Protein AF-A0A5N1JZ15-F1 (afdb_monomer_lite)

Organism: NCBI:txid271865

Secondary structure (DSSP, 8-state):
----------TTSHHHHHHHHHHHHHHHHHH-S--EEEEEEEEE-TTT--EEEEEEEEEETTEEEEEEEEE-GGGTTSSHHHHHHHHH------S-TTSTTTT------PPPP---

Radius of gyration: 19.58 Å; chains: 1; bounding box: 54×40×44 Å

InterPro domains:
  IPR016181 Acyl-CoA N-acyltransferase [SSF55729] (31-85)

pLDDT: mean 75.2, std 21.56, range [29.56, 95.44]

Structure (mmCIF, N/CA/C/O backbone):
data_AF-A0A5N1JZ15-F1
#
_entry.id   AF-A0A5N1JZ15-F1
#
loop_
_atom_site.group_PDB
_atom_site.id
_atom_site.type_symbol
_atom_site.label_atom_id
_atom_site.label_alt_id
_atom_site.label_comp_id
_atom_site.label_asym_id
_atom_site.label_entity_id
_atom_site.label_seq_id
_atom_site.pdbx_PDB_ins_code
_atom_site.Cartn_x
_atom_site.Cartn_y
_atom_site.Cartn_z
_atom_site.occupancy
_atom_site.B_iso_or_equiv
_atom_site.auth_seq_id
_atom_site.auth_comp_id
_atom_site.auth_asym_id
_atom_site.auth_atom_id
_atom_site.pdbx_PDB_model_num
ATOM 1 N N . MET A 1 1 ? 33.198 -11.396 -19.204 1.00 56.53 1 MET A N 1
ATOM 2 C CA . MET A 1 1 ? 32.525 -10.266 -18.531 1.00 56.53 1 MET A CA 1
ATOM 3 C C . MET A 1 1 ? 32.883 -10.358 -17.057 1.00 56.53 1 MET A C 1
ATOM 5 O O . MET A 1 1 ? 32.685 -11.426 -16.494 1.00 56.53 1 MET A O 1
ATOM 9 N N . ALA A 1 2 ? 33.500 -9.330 -16.477 1.00 81.44 2 ALA A N 1
ATOM 10 C CA . ALA A 1 2 ? 33.825 -9.314 -15.050 1.00 81.44 2 ALA A CA 1
ATOM 11 C C . ALA A 1 2 ? 32.711 -8.571 -14.304 1.00 81.44 2 ALA A C 1
ATOM 13 O O . ALA A 1 2 ? 32.288 -7.509 -14.755 1.00 81.44 2 ALA A O 1
ATOM 14 N N . ILE A 1 3 ? 32.219 -9.152 -13.212 1.00 89.38 3 ILE A N 1
ATOM 15 C CA . ILE A 1 3 ? 31.177 -8.570 -12.362 1.00 89.38 3 ILE A CA 1
ATOM 16 C C . ILE A 1 3 ? 31.806 -8.325 -10.99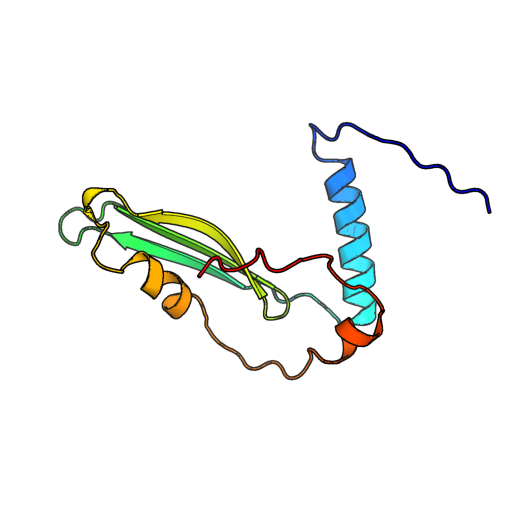3 1.00 89.38 3 ILE A C 1
ATOM 18 O O . ILE A 1 3 ? 32.414 -9.233 -10.426 1.00 89.38 3 ILE A O 1
ATOM 22 N N . SER A 1 4 ? 31.671 -7.106 -10.479 1.00 90.31 4 SER A N 1
ATOM 23 C CA . SER A 1 4 ? 32.085 -6.724 -9.128 1.00 90.31 4 SER A CA 1
ATOM 24 C C . SER A 1 4 ? 30.859 -6.419 -8.274 1.00 90.31 4 SER A C 1
ATOM 26 O O . SER A 1 4 ? 29.889 -5.847 -8.767 1.00 90.31 4 SER A O 1
ATOM 28 N N . PHE A 1 5 ? 30.921 -6.777 -6.995 1.00 91.44 5 PHE A N 1
ATOM 29 C CA . PHE A 1 5 ? 29.882 -6.481 -6.012 1.00 91.44 5 PHE A CA 1
ATOM 30 C C . PHE A 1 5 ? 30.367 -5.361 -5.095 1.00 91.44 5 PHE A C 1
ATOM 32 O O . PHE A 1 5 ? 31.502 -5.400 -4.622 1.00 91.44 5 PHE A O 1
ATOM 39 N N . GLU A 1 6 ? 29.511 -4.378 -4.846 1.00 93.06 6 GLU A N 1
ATOM 40 C CA . GLU A 1 6 ? 29.797 -3.237 -3.980 1.00 93.06 6 GLU A CA 1
ATOM 41 C C . GLU A 1 6 ? 28.609 -3.020 -3.038 1.00 93.06 6 GLU A C 1
ATOM 43 O O . GLU A 1 6 ? 27.456 -3.103 -3.463 1.00 93.06 6 GLU A O 1
ATOM 48 N N . LEU A 1 7 ? 28.891 -2.754 -1.762 1.00 90.56 7 LEU A N 1
ATOM 49 C CA . LEU A 1 7 ? 27.890 -2.316 -0.793 1.00 90.56 7 LEU A CA 1
ATOM 50 C C . LEU A 1 7 ? 27.854 -0.786 -0.789 1.00 90.56 7 LEU A C 1
ATOM 52 O O . LEU A 1 7 ? 28.902 -0.148 -0.691 1.00 90.56 7 LEU A O 1
ATOM 56 N N . ARG A 1 8 ? 26.659 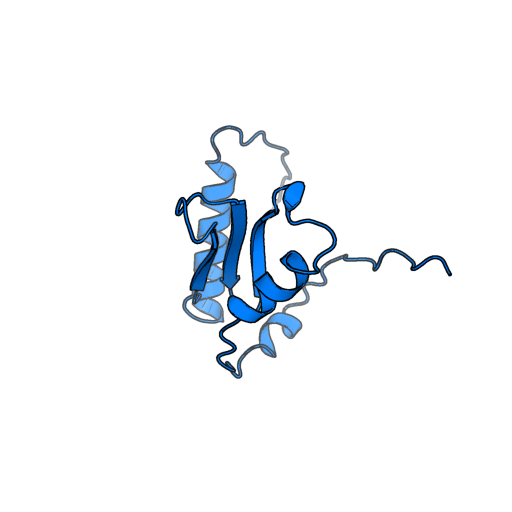-0.201 -0.878 1.00 90.75 8 ARG A N 1
ATOM 57 C CA . ARG A 1 8 ? 26.459 1.251 -0.926 1.00 90.75 8 ARG A CA 1
ATOM 58 C C . ARG A 1 8 ? 25.452 1.698 0.118 1.00 90.75 8 ARG A C 1
ATOM 60 O O . ARG A 1 8 ? 24.479 0.993 0.370 1.00 90.75 8 ARG A O 1
ATOM 67 N N . ASP A 1 9 ? 25.707 2.869 0.688 1.00 92.62 9 ASP A N 1
ATOM 68 C CA . ASP A 1 9 ? 24.685 3.638 1.390 1.00 92.62 9 ASP A CA 1
ATOM 69 C C . ASP A 1 9 ? 23.779 4.320 0.356 1.00 92.62 9 ASP A C 1
ATOM 71 O O . ASP A 1 9 ? 24.265 4.792 -0.673 1.00 92.62 9 ASP A O 1
ATOM 75 N N . ASP A 1 10 ? 22.476 4.329 0.624 1.00 93.56 10 ASP A N 1
ATOM 76 C CA . ASP A 1 10 ? 21.433 4.874 -0.254 1.00 93.56 10 ASP A CA 1
ATOM 77 C C . ASP A 1 10 ? 20.506 5.799 0.543 1.00 93.56 10 ASP A C 1
ATOM 79 O O . ASP A 1 10 ? 19.281 5.691 0.509 1.00 93.56 10 ASP A O 1
ATOM 83 N N . SER A 1 11 ? 21.105 6.672 1.352 1.00 92.94 11 SER A N 1
ATOM 84 C CA . SER A 1 11 ? 20.375 7.586 2.235 1.00 92.94 11 SER A CA 1
ATOM 85 C C . SER A 1 11 ? 19.518 8.616 1.488 1.00 92.94 11 SER A C 1
ATOM 87 O O . SER A 1 11 ? 18.539 9.102 2.053 1.00 92.94 11 SER A O 1
ATOM 89 N N . ASP A 1 12 ? 19.842 8.922 0.228 1.00 91.19 12 ASP A N 1
ATOM 90 C CA . ASP A 1 12 ? 19.042 9.780 -0.656 1.00 91.19 12 ASP A CA 1
ATOM 91 C C . ASP A 1 12 ? 18.046 9.003 -1.541 1.00 91.19 12 ASP A C 1
ATOM 93 O O . ASP A 1 12 ? 17.206 9.620 -2.199 1.00 91.19 12 ASP A O 1
ATOM 97 N N . GLY A 1 13 ? 18.108 7.666 -1.538 1.00 93.50 13 GLY A N 1
ATOM 98 C CA . GLY A 1 13 ? 17.229 6.773 -2.295 1.00 93.50 13 GLY A CA 1
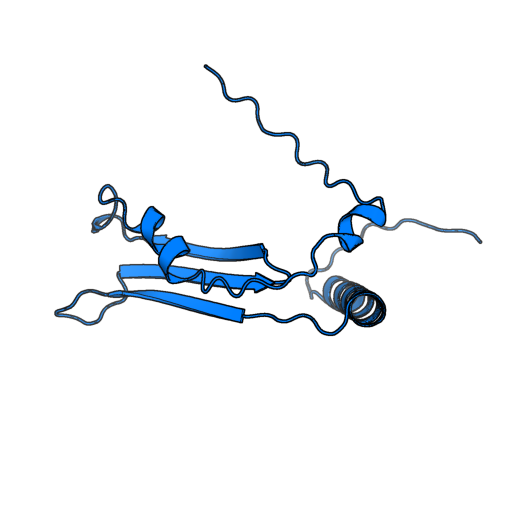ATOM 99 C C . GLY A 1 13 ? 17.529 6.668 -3.796 1.00 93.50 13 GLY A C 1
ATOM 100 O O . GLY A 1 13 ? 16.799 5.977 -4.516 1.00 93.50 13 GLY A O 1
ATOM 101 N N . ALA A 1 14 ? 18.574 7.326 -4.306 1.00 94.19 14 ALA A N 1
ATOM 102 C CA . ALA A 1 14 ? 18.847 7.381 -5.740 1.00 94.19 14 ALA A CA 1
ATOM 103 C C . ALA A 1 14 ? 19.207 6.008 -6.337 1.00 94.19 14 ALA A C 1
ATOM 105 O O . ALA A 1 14 ? 18.840 5.699 -7.480 1.00 94.19 14 ALA A O 1
ATOM 106 N N . ILE A 1 15 ? 19.918 5.163 -5.583 1.00 94.75 15 ILE A N 1
ATOM 107 C CA . ILE A 1 15 ? 20.292 3.812 -6.017 1.00 94.75 15 ILE A CA 1
ATOM 108 C C . ILE A 1 15 ? 19.043 2.933 -6.067 1.00 94.75 15 ILE A C 1
ATOM 110 O O . ILE A 1 15 ? 18.817 2.259 -7.079 1.00 94.75 15 ILE A O 1
ATOM 114 N N . ARG A 1 16 ? 18.205 2.967 -5.024 1.00 94.19 16 ARG A N 1
ATOM 115 C CA . ARG A 1 16 ? 16.919 2.262 -4.993 1.00 94.19 16 ARG A CA 1
ATOM 116 C C . ARG A 1 16 ? 16.052 2.640 -6.184 1.00 94.19 16 ARG A C 1
ATOM 118 O O . ARG A 1 16 ? 15.558 1.741 -6.861 1.00 94.19 16 ARG A O 1
ATOM 125 N N . ASP A 1 17 ? 15.893 3.926 -6.473 1.00 95.31 17 ASP A N 1
ATOM 126 C CA . ASP A 1 17 ? 15.032 4.388 -7.565 1.00 95.31 17 ASP A CA 1
ATOM 127 C C . ASP A 1 17 ? 15.550 3.938 -8.933 1.00 95.31 17 ASP A C 1
ATOM 129 O O . ASP A 1 17 ? 14.777 3.515 -9.798 1.00 95.31 17 ASP A O 1
ATOM 133 N N . ARG A 1 18 ? 16.874 3.938 -9.133 1.00 95.44 18 ARG A N 1
ATOM 134 C CA . ARG A 1 18 ? 17.464 3.419 -10.371 1.00 95.44 18 ARG A CA 1
ATOM 135 C C . ARG A 1 18 ? 17.206 1.923 -10.544 1.00 95.44 18 ARG A C 1
ATOM 137 O O . ARG A 1 18 ? 16.850 1.501 -11.645 1.00 95.44 18 ARG A O 1
ATOM 144 N N . LEU A 1 19 ? 17.393 1.128 -9.493 1.00 94.88 19 LEU A N 1
ATOM 145 C CA . LEU A 1 19 ? 17.133 -0.314 -9.525 1.00 94.88 19 LEU A CA 1
ATOM 146 C C . LEU A 1 19 ? 15.643 -0.615 -9.721 1.00 94.88 19 LEU A C 1
ATOM 148 O O . LEU A 1 19 ? 15.299 -1.515 -10.487 1.00 94.88 19 LEU A O 1
ATOM 152 N N . LEU A 1 20 ? 14.767 0.163 -9.081 1.00 91.81 20 LEU A N 1
ATOM 153 C CA . LEU A 1 20 ? 13.321 0.044 -9.221 1.00 91.81 20 LEU A CA 1
ATOM 154 C C . LEU A 1 20 ? 12.876 0.306 -10.662 1.00 91.81 20 LEU A C 1
ATOM 156 O O . LEU A 1 20 ? 12.109 -0.486 -11.202 1.00 91.81 20 LEU A O 1
ATOM 160 N N . HIS A 1 21 ? 13.394 1.349 -11.315 1.00 94.00 21 HIS A N 1
ATOM 161 C CA . HIS A 1 21 ? 13.097 1.601 -12.728 1.00 94.00 21 HIS A CA 1
ATOM 162 C C . HIS A 1 21 ? 13.518 0.435 -13.629 1.00 94.00 21 HIS A C 1
ATOM 164 O O . HIS A 1 21 ? 12.728 -0.007 -14.455 1.00 94.00 21 HIS A O 1
ATOM 170 N N . LEU A 1 22 ? 14.718 -0.125 -13.429 1.00 94.69 22 LEU A N 1
ATOM 171 C CA . LEU A 1 22 ? 15.171 -1.288 -14.203 1.00 94.69 22 LEU A CA 1
ATOM 172 C C . LEU A 1 22 ? 14.251 -2.504 -14.016 1.00 94.69 22 LEU A C 1
ATOM 174 O O . LEU A 1 22 ? 13.974 -3.227 -14.973 1.00 94.69 22 LEU A O 1
ATOM 178 N N . LEU A 1 23 ? 13.772 -2.726 -12.790 1.00 89.94 23 LEU A N 1
ATOM 179 C CA . LEU A 1 23 ? 12.825 -3.794 -12.488 1.00 89.94 23 LEU A CA 1
ATOM 180 C C . LEU A 1 23 ? 11.463 -3.554 -13.153 1.00 89.94 23 LEU A C 1
ATOM 182 O O . LEU A 1 23 ? 10.900 -4.487 -13.721 1.00 89.94 23 LEU A O 1
ATOM 186 N N . ILE A 1 24 ? 10.935 -2.327 -13.089 1.00 87.62 24 ILE A N 1
ATOM 187 C CA . ILE A 1 24 ? 9.661 -1.957 -13.719 1.00 87.62 24 ILE A CA 1
ATOM 188 C C . ILE A 1 24 ? 9.740 -2.159 -15.230 1.00 87.62 24 ILE A C 1
ATOM 190 O O . ILE A 1 24 ? 8.838 -2.781 -15.788 1.00 87.62 24 ILE A O 1
ATOM 194 N N . ASP A 1 25 ? 10.810 -1.700 -15.879 1.00 92.19 25 ASP A N 1
ATOM 195 C CA . ASP A 1 25 ? 10.994 -1.840 -17.326 1.00 92.19 25 ASP A CA 1
ATOM 196 C C . ASP A 1 25 ? 10.998 -3.317 -17.742 1.00 92.19 25 ASP A C 1
ATOM 198 O O . ASP A 1 25 ? 10.276 -3.723 -18.657 1.00 92.19 25 ASP A O 1
ATOM 202 N N . GLU A 1 26 ? 11.769 -4.151 -17.037 1.00 89.69 26 GLU A N 1
ATOM 203 C CA . GLU A 1 26 ? 11.869 -5.575 -17.359 1.00 89.69 26 GLU A CA 1
ATOM 204 C C . GLU A 1 26 ? 10.570 -6.332 -17.054 1.00 89.69 26 GLU A C 1
ATOM 206 O O . GLU A 1 26 ? 10.144 -7.168 -17.856 1.00 89.69 26 GLU A O 1
ATOM 211 N N . ASN A 1 27 ? 9.898 -6.023 -15.942 1.00 86.69 27 ASN A N 1
ATOM 212 C CA . ASN A 1 27 ? 8.596 -6.606 -15.624 1.00 86.69 27 ASN A CA 1
ATOM 213 C C . ASN A 1 27 ? 7.549 -6.192 -16.660 1.00 86.69 27 ASN A C 1
ATOM 215 O O . ASN A 1 27 ? 6.860 -7.053 -17.198 1.00 86.69 27 ASN A O 1
ATOM 219 N N . THR A 1 28 ? 7.493 -4.911 -17.024 1.00 86.62 28 THR A N 1
ATOM 220 C CA . THR A 1 28 ? 6.550 -4.398 -18.027 1.00 86.62 28 THR A CA 1
ATOM 221 C C . THR A 1 28 ? 6.750 -5.086 -19.371 1.00 86.62 28 THR A C 1
ATOM 223 O O . THR A 1 28 ? 5.788 -5.515 -20.006 1.00 86.62 28 THR A O 1
ATOM 226 N N . ARG A 1 29 ? 8.006 -5.291 -19.781 1.00 87.50 29 ARG A N 1
ATOM 227 C CA . ARG A 1 29 ? 8.337 -6.008 -21.017 1.00 87.50 29 ARG A CA 1
ATOM 228 C C . ARG A 1 29 ? 7.897 -7.477 -20.994 1.00 87.50 29 ARG A C 1
ATOM 230 O O . ARG A 1 29 ? 7.580 -8.023 -22.048 1.00 87.50 29 ARG A O 1
ATOM 237 N N . ARG A 1 30 ? 7.930 -8.136 -19.831 1.00 85.88 30 ARG A N 1
ATOM 238 C CA . ARG A 1 30 ? 7.612 -9.570 -19.693 1.00 85.88 30 ARG A CA 1
ATOM 239 C C . ARG A 1 30 ? 6.133 -9.851 -19.461 1.00 85.88 30 ARG A C 1
ATOM 241 O O . ARG A 1 30 ? 5.614 -10.795 -20.043 1.00 85.88 30 ARG A O 1
ATOM 248 N N . VAL A 1 31 ? 5.488 -9.082 -18.587 1.00 80.31 31 VAL A N 1
ATOM 249 C CA . VAL A 1 31 ? 4.139 -9.368 -18.071 1.00 80.31 31 VAL A CA 1
ATOM 250 C C . VAL A 1 31 ? 3.139 -8.234 -18.308 1.00 80.31 31 VAL A C 1
ATOM 252 O O . VAL A 1 31 ? 1.969 -8.384 -17.968 1.00 80.31 31 VAL A O 1
ATOM 255 N N . GLY A 1 32 ? 3.567 -7.131 -18.927 1.00 83.31 32 GLY A N 1
ATOM 256 C CA . GLY A 1 32 ? 2.744 -5.941 -19.132 1.00 83.31 32 GLY A CA 1
ATOM 257 C C . GLY A 1 32 ? 2.755 -4.991 -17.934 1.00 83.31 32 GLY A C 1
ATOM 258 O O . GLY A 1 32 ? 3.441 -5.217 -16.937 1.00 83.31 32 GLY A O 1
ATOM 259 N N . GLU A 1 33 ? 2.011 -3.893 -18.057 1.00 81.12 33 GLU A N 1
ATOM 260 C CA . GLU A 1 33 ? 1.953 -2.856 -17.025 1.00 81.12 33 GLU A CA 1
ATOM 261 C C . GLU A 1 33 ? 1.413 -3.401 -15.696 1.00 81.12 33 GLU A C 1
ATOM 263 O O . GLU A 1 33 ? 0.420 -4.130 -15.642 1.00 81.12 33 GLU A O 1
ATOM 268 N N . ALA A 1 34 ? 2.068 -3.013 -14.601 1.00 78.88 34 ALA A N 1
ATOM 269 C CA . ALA A 1 34 ? 1.603 -3.332 -13.264 1.00 78.88 34 ALA A CA 1
ATOM 270 C C . ALA A 1 34 ? 0.318 -2.558 -12.947 1.00 78.88 34 ALA A C 1
ATOM 272 O O . ALA A 1 34 ? 0.292 -1.328 -12.984 1.00 78.88 34 ALA A O 1
ATOM 273 N N . HIS A 1 35 ? -0.732 -3.273 -12.553 1.00 78.62 35 HIS A N 1
ATOM 274 C CA . HIS A 1 35 ? -1.902 -2.653 -11.942 1.00 78.62 35 HIS A CA 1
ATOM 275 C C . HIS A 1 35 ? -1.670 -2.533 -10.437 1.00 78.62 35 HIS A C 1
ATOM 277 O O . HIS A 1 35 ? -1.577 -3.547 -9.743 1.00 78.62 35 HIS A O 1
ATOM 283 N N . ILE A 1 36 ? -1.543 -1.291 -9.963 1.00 81.50 36 ILE A N 1
ATOM 284 C CA . ILE A 1 36 ? -1.376 -0.958 -8.548 1.00 81.50 36 ILE A CA 1
ATOM 285 C C . ILE A 1 36 ? -2.667 -0.318 -8.053 1.00 81.50 36 ILE A C 1
ATOM 287 O O . ILE A 1 36 ? -2.969 0.821 -8.408 1.00 81.50 36 ILE A O 1
ATOM 291 N N . ASP A 1 37 ? -3.404 -1.033 -7.208 1.00 81.19 37 ASP A N 1
ATOM 292 C CA . ASP A 1 37 ? -4.610 -0.506 -6.570 1.00 81.19 37 ASP A CA 1
ATOM 293 C C . ASP A 1 37 ? -4.303 -0.107 -5.125 1.00 81.19 37 ASP A C 1
ATOM 295 O O . ASP A 1 37 ? -4.037 -0.947 -4.265 1.00 81.19 37 ASP A O 1
ATOM 299 N N . ARG A 1 38 ? -4.360 1.196 -4.841 1.00 87.25 38 ARG A N 1
ATOM 300 C CA . ARG A 1 38 ? -4.185 1.738 -3.487 1.00 87.25 38 ARG A CA 1
ATOM 301 C C . ARG A 1 38 ? -5.525 1.838 -2.783 1.00 87.25 38 ARG A C 1
ATOM 303 O O . ARG A 1 38 ? -6.476 2.392 -3.331 1.00 87.25 38 ARG A O 1
ATOM 310 N N . SER A 1 39 ? -5.589 1.342 -1.555 1.00 86.44 39 SER A N 1
ATOM 311 C CA . SER A 1 39 ? -6.792 1.388 -0.727 1.00 86.44 39 SER A CA 1
ATOM 312 C C . SER A 1 39 ? -6.467 1.889 0.671 1.00 86.44 39 SER A C 1
ATOM 314 O O . SER A 1 39 ? -5.494 1.462 1.291 1.00 86.44 39 SER A O 1
ATOM 316 N N . ILE A 1 40 ? -7.312 2.793 1.163 1.00 91.56 40 ILE A N 1
ATOM 317 C CA . ILE A 1 40 ? -7.232 3.352 2.511 1.00 91.56 40 ILE A CA 1
ATOM 318 C C . ILE A 1 40 ? -8.589 3.160 3.165 1.00 91.56 40 ILE A C 1
ATOM 320 O O . ILE A 1 40 ? -9.612 3.540 2.595 1.00 91.56 40 ILE A O 1
ATOM 324 N N . ILE A 1 41 ? -8.600 2.575 4.358 1.00 90.94 41 ILE A N 1
ATOM 325 C CA . ILE A 1 41 ? -9.813 2.425 5.159 1.00 90.94 41 ILE A CA 1
ATOM 326 C C . ILE A 1 41 ? -9.524 2.992 6.532 1.00 90.94 41 ILE A C 1
ATOM 328 O O . ILE A 1 41 ? -8.618 2.522 7.215 1.00 90.94 41 ILE A O 1
ATOM 332 N N . CYS A 1 42 ? -10.309 3.986 6.929 1.00 92.81 42 CYS A N 1
ATOM 333 C CA . CYS A 1 42 ? -10.208 4.611 8.238 1.00 92.81 42 CYS A CA 1
ATOM 334 C C . CYS A 1 42 ? -11.287 4.055 9.165 1.00 92.81 42 CYS A C 1
ATOM 336 O O . CYS A 1 42 ? -12.434 3.884 8.758 1.00 92.81 42 CYS A O 1
ATOM 338 N N . ILE A 1 43 ? -10.923 3.832 10.423 1.00 91.44 43 ILE A N 1
ATOM 339 C CA . ILE A 1 43 ? -11.867 3.661 11.523 1.00 91.44 43 ILE A CA 1
ATOM 340 C C . ILE A 1 43 ? -12.076 5.051 12.114 1.00 91.44 43 ILE A C 1
ATOM 342 O O . ILE A 1 43 ? -11.108 5.676 12.553 1.00 91.44 43 ILE A O 1
ATOM 346 N N . LYS A 1 44 ? -13.312 5.541 12.088 1.00 92.50 44 LYS A N 1
ATOM 347 C CA . LYS A 1 44 ? -13.677 6.850 12.628 1.00 92.50 44 LYS A CA 1
ATOM 348 C C . LYS A 1 44 ? -14.634 6.695 13.798 1.00 92.50 44 LYS A C 1
ATOM 350 O O . LYS A 1 44 ? -15.369 5.714 13.864 1.00 92.50 44 LYS A O 1
ATOM 355 N N . ASP A 1 45 ? -14.579 7.652 14.707 1.00 87.75 45 ASP A N 1
ATOM 356 C CA . ASP A 1 45 ? -15.624 7.861 15.701 1.00 87.75 45 ASP A CA 1
ATOM 357 C C . ASP A 1 45 ? -16.811 8.585 15.042 1.00 87.75 45 ASP A C 1
ATOM 359 O O . ASP A 1 45 ? -16.606 9.579 14.343 1.00 87.75 45 ASP A O 1
ATOM 363 N N . ASP A 1 46 ? -18.027 8.062 15.215 1.00 87.19 46 ASP A N 1
ATOM 364 C CA . ASP A 1 46 ? -19.219 8.559 14.508 1.00 87.19 46 ASP A CA 1
ATOM 365 C C . ASP A 1 46 ? -19.630 9.971 14.957 1.00 87.19 46 ASP A C 1
ATOM 367 O O . ASP A 1 46 ? -20.189 10.727 14.163 1.00 87.19 46 ASP A O 1
ATOM 371 N N . ASP A 1 47 ? -19.332 10.345 16.205 1.00 89.69 47 ASP A N 1
ATOM 372 C CA . ASP A 1 47 ? -19.735 11.634 16.773 1.00 89.69 47 ASP A CA 1
ATOM 373 C C . ASP A 1 47 ? -18.725 12.750 16.455 1.00 89.69 47 ASP A C 1
ATOM 375 O O . ASP A 1 47 ? -19.108 13.890 16.186 1.00 89.69 47 ASP A O 1
ATOM 379 N N . SER A 1 48 ? -17.425 12.444 16.502 1.00 89.38 48 SER A N 1
ATOM 380 C CA . SER A 1 48 ? -16.338 13.424 16.328 1.00 89.38 48 SER A CA 1
ATOM 381 C C . SER A 1 48 ? -15.689 13.428 14.940 1.00 89.38 48 SER A C 1
ATOM 383 O O . SER A 1 48 ? -14.899 14.324 14.646 1.00 89.38 48 SER A O 1
ATOM 385 N N . GLU A 1 49 ? -15.979 12.428 14.101 1.00 88.75 49 GLU A N 1
ATOM 386 C CA . GLU A 1 49 ? -15.311 12.137 12.820 1.00 88.75 49 GLU A CA 1
ATOM 387 C C . GLU A 1 49 ? -13.782 11.912 12.908 1.00 88.75 49 GLU A C 1
ATOM 389 O O . GLU A 1 49 ? -13.102 11.789 11.878 1.00 88.75 49 GLU A O 1
ATOM 394 N N . GLU A 1 50 ? -13.220 11.819 14.117 1.00 92.94 50 GLU A N 1
ATOM 395 C CA . GLU A 1 50 ? -11.787 11.636 14.344 1.00 92.94 50 GLU A CA 1
ATOM 396 C C . GLU A 1 50 ? -11.326 10.238 13.898 1.00 92.94 50 GLU A C 1
ATOM 398 O O . GLU A 1 50 ? -11.989 9.230 14.155 1.00 92.94 50 GLU A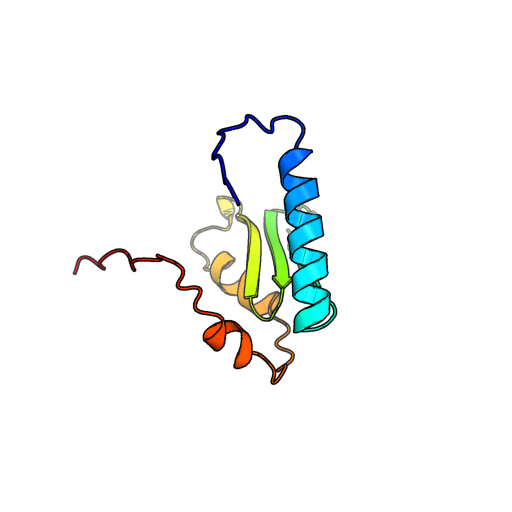 O 1
ATOM 403 N N . ILE A 1 51 ? -10.159 10.153 13.248 1.00 94.00 51 ILE A N 1
ATOM 404 C CA . ILE A 1 51 ? -9.564 8.879 12.821 1.00 94.00 51 ILE A CA 1
ATOM 405 C C . ILE A 1 51 ? -8.948 8.170 14.033 1.00 94.00 51 ILE A C 1
ATOM 407 O O . ILE A 1 51 ? -7.911 8.574 14.551 1.00 94.00 51 ILE A O 1
ATOM 411 N N . GLN A 1 52 ? -9.551 7.055 14.431 1.00 93.19 52 GLN A N 1
ATOM 412 C CA . GLN A 1 52 ? -9.120 6.211 15.550 1.00 93.19 52 GLN A CA 1
ATOM 413 C C . GLN A 1 52 ? -8.270 5.010 15.101 1.00 93.19 52 GLN A C 1
ATOM 415 O O . GLN A 1 52 ? -7.763 4.236 15.916 1.00 93.19 52 GLN A O 1
ATOM 420 N N . GLY A 1 53 ? -8.118 4.815 13.795 1.00 93.25 53 GLY A N 1
ATOM 421 C CA . GLY A 1 53 ? -7.369 3.707 13.224 1.00 93.25 53 GLY A CA 1
ATOM 422 C C . GLY A 1 53 ? -7.555 3.606 11.721 1.00 93.25 53 GLY A C 1
ATOM 423 O O . GLY A 1 53 ? -8.261 4.403 11.105 1.00 93.25 53 GLY A O 1
ATOM 424 N N . GLY A 1 54 ? -6.944 2.596 11.122 1.00 92.75 54 GLY A N 1
ATOM 425 C CA . GLY A 1 54 ? -7.115 2.301 9.716 1.00 92.75 54 GLY A CA 1
ATOM 426 C C . GLY A 1 54 ? -6.058 1.372 9.149 1.00 92.75 54 GLY A C 1
ATOM 427 O O . GLY A 1 54 ? -5.140 0.923 9.841 1.00 92.75 54 GLY A O 1
ATOM 428 N N . ILE A 1 55 ? -6.214 1.098 7.861 1.00 92.69 55 ILE A N 1
ATOM 429 C CA . ILE A 1 55 ? -5.258 0.365 7.044 1.00 92.69 55 ILE A CA 1
ATOM 430 C C . ILE A 1 55 ? -4.977 1.152 5.764 1.00 92.69 55 ILE A C 1
ATOM 432 O O . ILE A 1 55 ? -5.892 1.705 5.149 1.00 92.69 55 ILE A O 1
ATOM 436 N N . TRP A 1 56 ? -3.712 1.177 5.367 1.00 92.38 56 TRP A N 1
ATOM 437 C CA . TRP A 1 56 ? -3.254 1.620 4.061 1.00 92.38 56 TRP A CA 1
ATOM 438 C C . TRP A 1 56 ? -2.608 0.430 3.362 1.00 92.38 56 TRP A C 1
ATOM 440 O O . TRP A 1 56 ? -1.713 -0.215 3.921 1.00 92.38 56 TRP A O 1
ATOM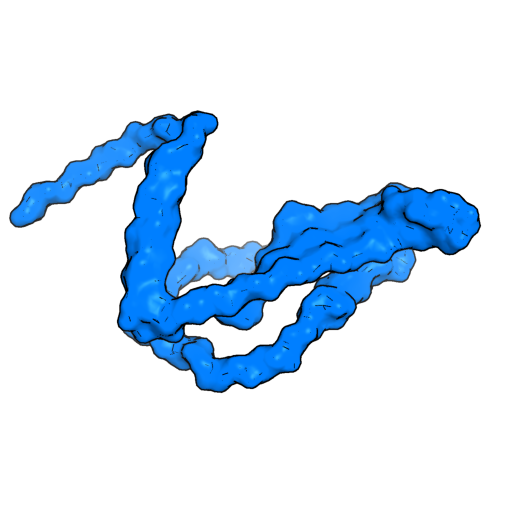 450 N N . THR A 1 57 ? -3.070 0.125 2.154 1.00 88.25 57 THR A N 1
ATOM 451 C CA . THR A 1 57 ? -2.577 -1.013 1.378 1.00 88.25 57 THR A CA 1
ATOM 452 C C . THR A 1 57 ? -2.380 -0.670 -0.089 1.00 88.25 57 THR A C 1
ATOM 454 O O . THR A 1 57 ? -3.197 0.054 -0.661 1.00 88.25 57 THR A O 1
ATOM 457 N N . GLU A 1 58 ? -1.401 -1.305 -0.724 1.00 86.69 58 GLU A N 1
ATOM 458 C CA . GLU A 1 58 ? -1.307 -1.415 -2.182 1.00 86.69 58 GLU A CA 1
ATOM 459 C C . GLU A 1 58 ? -1.561 -2.863 -2.601 1.00 86.69 58 GLU A C 1
ATOM 461 O O . GLU A 1 58 ? -1.061 -3.794 -1.976 1.00 86.69 58 GLU A O 1
ATOM 466 N N . LEU A 1 59 ? -2.323 -3.070 -3.667 1.00 80.94 59 LEU A N 1
ATOM 467 C CA . LEU A 1 59 ? -2.456 -4.358 -4.333 1.00 80.94 59 LEU A CA 1
ATOM 468 C C . LEU A 1 59 ? -1.612 -4.326 -5.606 1.00 80.94 59 LEU A C 1
ATOM 470 O O . LEU A 1 59 ? -1.874 -3.510 -6.485 1.00 80.94 59 LEU A O 1
ATOM 474 N N . LEU A 1 60 ? -0.625 -5.213 -5.705 1.00 79.25 60 LEU A N 1
ATOM 475 C CA . LEU A 1 60 ? 0.276 -5.348 -6.849 1.00 79.25 60 LEU A CA 1
ATOM 476 C C . LEU A 1 60 ? 0.325 -6.819 -7.275 1.00 79.25 60 LEU A C 1
ATOM 478 O O . LEU A 1 60 ? 0.665 -7.672 -6.463 1.00 79.25 60 LEU A O 1
ATOM 482 N N . PHE A 1 61 ? 0.026 -7.126 -8.542 1.00 67.31 61 PHE A N 1
ATOM 483 C CA . PHE A 1 61 ? 0.098 -8.495 -9.093 1.00 67.31 61 PHE A CA 1
ATOM 484 C C . PHE A 1 61 ? -0.579 -9.568 -8.203 1.00 67.31 61 PHE A C 1
ATOM 486 O O . PHE A 1 61 ? -0.024 -10.646 -7.984 1.00 67.31 61 PHE A O 1
ATOM 493 N N . ASP A 1 62 ? -1.771 -9.253 -7.679 1.00 69.12 62 ASP A N 1
ATOM 494 C CA . ASP A 1 62 ? -2.582 -10.054 -6.737 1.00 69.12 62 ASP A CA 1
ATOM 495 C C . ASP A 1 62 ? -2.044 -10.163 -5.296 1.00 69.12 62 ASP A C 1
ATOM 497 O O . ASP A 1 62 ? -2.576 -10.924 -4.484 1.00 69.12 62 ASP A O 1
ATOM 501 N N . TRP A 1 63 ? -1.005 -9.401 -4.949 1.00 72.38 63 TRP A N 1
ATOM 502 C CA . TRP A 1 63 ? -0.410 -9.378 -3.614 1.00 72.38 63 TRP A CA 1
ATOM 503 C C . TRP A 1 63 ? -0.785 -8.084 -2.906 1.00 72.38 63 TRP A C 1
ATOM 505 O O . TRP A 1 63 ? -0.528 -6.993 -3.412 1.00 72.38 63 TRP A O 1
ATOM 515 N N . THR A 1 64 ? -1.374 -8.202 -1.719 1.00 80.88 64 THR A N 1
ATOM 516 C CA . THR A 1 64 ? -1.668 -7.044 -0.872 1.00 80.88 64 THR A CA 1
ATOM 517 C C . THR A 1 64 ? -0.452 -6.716 -0.014 1.00 80.88 64 THR A C 1
ATOM 519 O O . THR A 1 64 ? -0.084 -7.481 0.878 1.00 80.88 64 THR A O 1
ATOM 522 N N . TYR A 1 65 ? 0.146 -5.559 -0.256 1.00 83.62 65 TYR A N 1
ATOM 523 C CA . TYR A 1 65 ? 1.143 -4.935 0.598 1.00 83.62 65 TYR A CA 1
ATOM 524 C C . TYR A 1 65 ? 0.446 -4.012 1.601 1.00 83.62 65 TYR A C 1
ATOM 526 O O . TYR A 1 65 ? -0.306 -3.122 1.213 1.00 83.62 65 TYR A O 1
ATOM 534 N N . ILE A 1 66 ? 0.670 -4.236 2.896 1.00 87.44 66 ILE A N 1
ATOM 535 C CA . ILE A 1 66 ? 0.161 -3.376 3.971 1.00 87.44 66 ILE A CA 1
ATOM 536 C C . ILE A 1 66 ? 1.307 -2.468 4.407 1.00 87.44 66 ILE A C 1
ATOM 538 O O . ILE A 1 66 ? 2.253 -2.944 5.030 1.00 87.44 66 ILE A O 1
ATOM 542 N N . GLU A 1 67 ? 1.220 -1.175 4.101 1.00 90.94 67 GLU A N 1
ATOM 543 C CA . GLU A 1 67 ? 2.230 -0.203 4.550 1.00 90.94 67 GLU A CA 1
ATOM 544 C C . GLU A 1 67 ? 1.932 0.284 5.964 1.00 90.94 67 GLU A C 1
ATOM 546 O O . GLU A 1 67 ? 2.835 0.437 6.781 1.00 90.94 67 GLU A O 1
ATOM 551 N N . ILE A 1 68 ? 0.649 0.504 6.269 1.00 92.50 68 ILE A N 1
ATOM 552 C CA . ILE A 1 68 ? 0.214 1.023 7.564 1.00 92.50 68 ILE A CA 1
ATOM 553 C C . ILE A 1 68 ? -0.988 0.218 8.040 1.00 92.50 68 ILE A C 1
ATOM 555 O O . ILE A 1 68 ? -1.980 0.077 7.328 1.00 92.50 68 ILE A O 1
ATOM 559 N N . LEU A 1 69 ? -0.918 -0.271 9.276 1.00 91.62 69 LEU A N 1
ATOM 560 C CA . LEU A 1 69 ? -2.054 -0.809 10.013 1.00 91.62 69 LEU A CA 1
ATOM 561 C C . LEU A 1 69 ? -1.989 -0.276 11.438 1.00 91.62 69 LEU A C 1
ATOM 563 O O . LEU A 1 69 ? -1.039 -0.548 12.171 1.00 91.62 69 LEU A O 1
ATOM 567 N N . PHE A 1 70 ? -3.010 0.470 11.835 1.00 93.12 70 PHE A N 1
ATOM 568 C CA . PHE A 1 70 ? -3.074 1.065 13.159 1.00 93.12 70 PHE A CA 1
ATOM 569 C C . PHE A 1 70 ? -4.486 0.976 13.723 1.00 93.12 70 PHE A C 1
ATOM 571 O O . PHE A 1 70 ? -5.468 1.228 13.033 1.00 93.12 70 PHE A O 1
ATOM 578 N N . VAL A 1 71 ? -4.586 0.636 15.004 1.00 92.69 71 VAL A N 1
ATOM 579 C CA . VAL A 1 71 ? -5.835 0.678 15.767 1.00 92.69 71 VAL A CA 1
ATOM 580 C C . VAL A 1 71 ? -5.506 1.263 17.134 1.00 92.69 71 VAL A C 1
ATOM 582 O O . VAL A 1 71 ? -4.612 0.750 17.827 1.00 92.69 71 VAL A O 1
ATOM 585 N N . SER A 1 72 ? -6.206 2.336 17.510 1.00 92.56 72 SER A N 1
ATOM 586 C CA . SER A 1 72 ? -6.043 2.974 18.815 1.00 92.56 72 SER A CA 1
ATOM 587 C C . SER A 1 72 ? -6.282 1.972 19.944 1.00 92.56 72 SER A C 1
ATOM 589 O O . SER A 1 72 ? -7.077 1.041 19.811 1.00 92.56 72 SER A O 1
ATOM 591 N N . GLU A 1 73 ? -5.587 2.148 21.071 1.00 91.62 73 GLU A N 1
ATOM 592 C CA . GLU A 1 73 ? -5.670 1.235 22.226 1.00 91.62 73 GLU A CA 1
ATOM 593 C C . GLU A 1 73 ? -7.119 0.985 22.669 1.00 91.62 73 GLU A C 1
ATOM 595 O O . GLU A 1 73 ? -7.499 -0.149 22.955 1.00 91.62 73 GLU A O 1
ATOM 600 N N . ARG A 1 74 ? -7.957 2.029 22.632 1.00 87.44 74 ARG A N 1
ATOM 601 C CA . ARG A 1 74 ? -9.377 1.977 23.007 1.00 87.44 74 ARG A CA 1
ATOM 602 C C . ARG A 1 74 ? -10.198 0.989 22.167 1.00 87.44 74 ARG A C 1
ATOM 604 O O . ARG A 1 74 ? -11.215 0.486 22.636 1.00 87.44 74 ARG A O 1
ATOM 611 N N . LEU A 1 75 ? -9.769 0.718 20.937 1.00 86.25 75 LEU A N 1
ATOM 612 C CA . LEU A 1 75 ? -10.474 -0.121 19.969 1.00 86.25 75 LEU A CA 1
ATOM 613 C C . LEU A 1 75 ? -9.894 -1.542 19.857 1.00 86.25 75 LEU A C 1
ATOM 615 O O . LEU A 1 75 ? -10.400 -2.377 19.102 1.00 86.25 75 LEU A O 1
ATOM 619 N N . ARG A 1 76 ? -8.831 -1.854 20.604 1.00 88.62 76 ARG A N 1
ATOM 620 C CA . ARG A 1 76 ? -8.213 -3.186 20.588 1.00 88.62 76 ARG A CA 1
ATOM 621 C C . A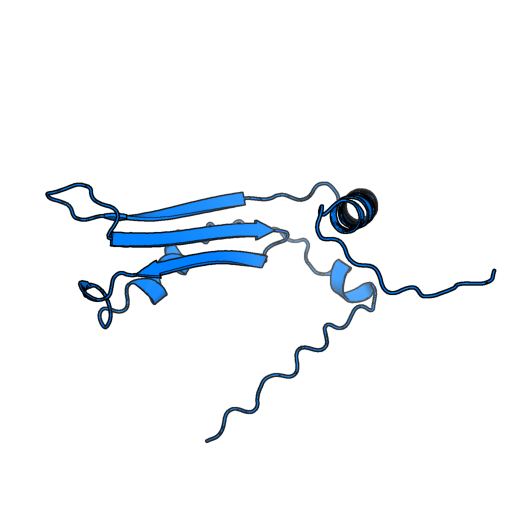RG A 1 76 ? -9.064 -4.212 21.336 1.00 88.62 76 ARG A C 1
ATOM 623 O O . ARG A 1 76 ? -9.956 -3.879 22.106 1.00 88.62 76 ARG A O 1
ATOM 630 N N . GLY A 1 77 ? -8.813 -5.491 21.056 1.00 87.75 77 GLY A N 1
ATOM 631 C CA . GLY A 1 77 ? -9.575 -6.610 21.630 1.00 87.75 77 GLY A CA 1
ATOM 632 C C . GLY A 1 77 ? -10.938 -6.872 20.974 1.00 87.75 77 GLY A C 1
ATOM 633 O O . GLY A 1 77 ? -11.589 -7.851 21.315 1.00 87.75 77 GLY A O 1
ATOM 634 N N . GLN A 1 78 ? -11.344 -6.053 19.998 1.00 84.94 78 GLN A N 1
ATOM 635 C CA . GLN A 1 78 ? -12.648 -6.149 19.321 1.00 84.94 78 GLN A CA 1
ATOM 636 C C . GLN A 1 78 ? -12.577 -6.807 17.929 1.00 84.94 78 GLN A C 1
ATOM 638 O O . GLN A 1 78 ? -13.572 -6.880 17.216 1.00 84.94 78 GLN A O 1
ATOM 643 N N . GLY A 1 79 ? -11.394 -7.263 17.500 1.00 83.69 79 GLY A N 1
ATOM 644 C CA . GLY A 1 79 ? -11.206 -7.916 16.195 1.00 83.69 79 GLY A CA 1
ATOM 645 C C . GLY A 1 79 ? -11.236 -6.982 14.975 1.00 83.69 79 GLY A C 1
ATOM 646 O O . GLY A 1 79 ? -11.182 -7.465 13.848 1.00 83.69 79 GLY A O 1
ATOM 647 N N . LEU A 1 80 ? -11.268 -5.657 15.170 1.00 83.25 80 LEU A N 1
ATOM 648 C CA . LEU A 1 80 ? -11.374 -4.665 14.087 1.00 83.25 80 LEU A CA 1
ATOM 649 C C . LEU A 1 80 ? -10.221 -4.750 13.074 1.00 83.25 80 LEU A C 1
ATOM 651 O O . LEU A 1 80 ? -10.450 -4.753 11.867 1.00 83.25 80 LEU A O 1
ATOM 655 N N . ALA A 1 81 ? -8.982 -4.908 13.552 1.00 78.25 81 ALA A N 1
ATOM 656 C CA . ALA A 1 81 ? -7.811 -5.052 12.684 1.00 78.25 81 ALA A CA 1
ATOM 657 C C . ALA A 1 81 ? -7.916 -6.259 11.735 1.00 78.25 81 ALA A C 1
ATOM 659 O O . ALA A 1 81 ? -7.459 -6.194 10.599 1.00 78.25 81 ALA A O 1
ATOM 660 N N . SER A 1 82 ? -8.550 -7.349 12.176 1.00 80.69 82 SER A N 1
ATOM 661 C CA . SER A 1 82 ? -8.730 -8.566 11.377 1.00 80.69 82 SER A CA 1
ATOM 662 C C . SER A 1 82 ? -9.765 -8.397 10.261 1.00 80.69 82 SER A C 1
ATOM 664 O O . SER A 1 82 ? -9.743 -9.143 9.284 1.00 80.69 82 SER A O 1
ATOM 666 N N . GLN A 1 83 ? -10.660 -7.415 10.381 1.00 80.19 83 GLN A N 1
ATOM 667 C CA . GLN A 1 83 ? -11.687 -7.126 9.378 1.00 80.19 83 GLN A CA 1
ATOM 668 C C . GLN A 1 83 ? -11.172 -6.181 8.282 1.00 80.19 83 GLN A C 1
ATOM 670 O O . GLN A 1 83 ? -11.577 -6.304 7.127 1.00 80.19 83 GLN A O 1
ATOM 675 N N . LEU A 1 84 ? -10.228 -5.291 8.613 1.00 78.06 84 LEU A N 1
ATOM 676 C CA . LEU A 1 84 ? -9.680 -4.280 7.699 1.00 78.06 84 LEU A CA 1
ATOM 677 C C . LEU A 1 84 ? -9.137 -4.846 6.363 1.00 78.06 84 LEU A C 1
ATOM 679 O O . LEU A 1 84 ? -9.499 -4.307 5.314 1.00 78.06 84 LEU A O 1
ATOM 683 N N . PRO A 1 85 ? -8.364 -5.953 6.327 1.00 69.88 85 PRO A N 1
ATOM 684 C CA . PRO A 1 85 ? -7.917 -6.546 5.062 1.00 69.88 85 PRO A CA 1
ATOM 685 C C . PRO A 1 85 ? -9.063 -7.050 4.174 1.00 69.88 85 PRO A C 1
ATOM 687 O O . PRO A 1 85 ? -8.969 -6.983 2.948 1.00 69.88 85 PRO A O 1
ATOM 690 N N . SER A 1 86 ? -10.162 -7.525 4.773 1.00 68.06 86 SER A N 1
ATOM 691 C CA . SER A 1 86 ? -11.325 -8.033 4.027 1.00 68.06 86 SER A CA 1
ATOM 692 C C . SER A 1 86 ? -12.065 -6.915 3.296 1.00 68.06 86 SER A C 1
ATOM 694 O O . SER A 1 86 ? -12.587 -7.133 2.208 1.00 68.06 86 SER A O 1
ATOM 696 N N . PHE A 1 87 ? -12.068 -5.711 3.865 1.00 64.12 87 PHE A N 1
ATOM 697 C CA . PHE A 1 87 ? -12.665 -4.531 3.246 1.00 64.12 87 PHE A CA 1
ATOM 698 C C . PHE A 1 87 ? -11.791 -3.931 2.133 1.00 64.12 87 PHE A C 1
ATOM 700 O O . PHE A 1 87 ? -12.325 -3.370 1.179 1.00 64.12 87 PHE A O 1
ATOM 707 N N . SER A 1 88 ? -10.462 -4.057 2.237 1.00 58.59 88 SER A N 1
ATOM 708 C CA . SER A 1 88 ? -9.524 -3.557 1.217 1.00 58.59 88 SER A CA 1
ATOM 709 C C . SER A 1 88 ? -9.479 -4.461 -0.022 1.00 58.59 88 SER A C 1
ATOM 711 O O . SER A 1 88 ? -9.387 -3.992 -1.156 1.00 58.59 88 SER A O 1
ATOM 713 N N . SER A 1 89 ? -9.607 -5.773 0.180 1.00 54.25 89 SER A N 1
ATOM 714 C CA . SER A 1 89 ? -9.443 -6.778 -0.871 1.00 54.25 89 SER A CA 1
ATOM 715 C C . SER A 1 89 ? -10.614 -6.790 -1.867 1.00 54.25 89 SER A C 1
ATOM 717 O O . SER A 1 89 ? -11.476 -7.670 -1.825 1.00 54.25 89 SER A O 1
ATOM 719 N N . LYS A 1 90 ? -10.646 -5.861 -2.830 1.00 53.16 90 LYS A N 1
ATOM 720 C CA . LYS A 1 90 ? -11.476 -6.001 -4.037 1.00 53.16 90 LYS A CA 1
ATOM 721 C C . LYS A 1 90 ? -10.854 -7.068 -4.932 1.00 53.16 90 LYS A C 1
ATOM 723 O O . LYS A 1 90 ? -10.056 -6.783 -5.814 1.00 53.16 90 LYS A O 1
ATOM 728 N N . ARG A 1 91 ? -11.217 -8.325 -4.688 1.00 46.88 91 ARG A N 1
ATOM 729 C CA . ARG A 1 91 ? -10.765 -9.469 -5.484 1.00 46.88 91 ARG A CA 1
ATOM 730 C C . ARG A 1 91 ? -11.315 -9.355 -6.919 1.00 46.88 91 ARG A C 1
ATOM 732 O O . ARG A 1 91 ? -12.406 -9.843 -7.199 1.00 46.88 91 ARG A O 1
ATOM 739 N N . LYS A 1 92 ? -10.578 -8.729 -7.840 1.00 44.81 92 LYS A N 1
ATOM 740 C CA . LYS A 1 92 ? -10.718 -9.003 -9.277 1.00 44.81 92 LYS A CA 1
ATOM 741 C C . LYS A 1 92 ? -9.873 -10.239 -9.561 1.00 44.81 92 LYS A C 1
ATOM 743 O O . LYS A 1 92 ? -8.661 -10.185 -9.444 1.00 44.81 92 LYS A O 1
ATOM 748 N N . GLN A 1 93 ? -10.509 -11.368 -9.868 1.00 40.19 93 GLN A N 1
ATOM 749 C CA . GLN A 1 93 ? -9.795 -12.535 -10.391 1.00 40.19 93 GLN A CA 1
ATOM 750 C C . GLN A 1 93 ? -9.092 -12.129 -11.692 1.00 40.19 93 GLN A C 1
ATOM 752 O O . GLN A 1 93 ? -9.760 -11.949 -12.710 1.00 40.19 93 GLN A O 1
ATOM 757 N N . LEU A 1 94 ? -7.769 -11.981 -11.666 1.00 42.09 94 LEU A N 1
ATOM 758 C CA . LEU A 1 94 ? -6.958 -11.920 -12.875 1.00 42.09 94 LEU A CA 1
ATOM 759 C C . LEU A 1 94 ? -6.328 -13.307 -13.113 1.00 42.09 94 LEU A C 1
ATOM 761 O O . LEU A 1 94 ? -5.771 -13.900 -12.193 1.00 42.09 94 LEU A O 1
ATOM 765 N N . PRO A 1 95 ? -6.442 -13.884 -14.322 1.00 39.28 95 PRO A N 1
ATOM 766 C CA . PRO A 1 95 ? -6.073 -15.279 -14.590 1.00 39.28 95 PRO A CA 1
ATOM 767 C C . PRO A 1 95 ? -4.559 -15.553 -14.752 1.00 39.28 95 PRO A C 1
ATOM 769 O O . PRO A 1 95 ? -4.195 -16.589 -15.299 1.00 39.28 95 PRO A O 1
ATOM 772 N N . PHE A 1 96 ? -3.655 -14.665 -14.323 1.00 40.91 96 PHE A N 1
ATOM 773 C CA . PHE A 1 96 ? -2.328 -14.556 -14.956 1.00 40.91 96 PHE A CA 1
ATOM 774 C C . PHE A 1 96 ? -1.104 -14.942 -14.097 1.00 40.91 96 PHE A C 1
ATOM 776 O O . PHE A 1 96 ? 0.032 -14.678 -14.474 1.00 40.91 96 PHE A O 1
ATOM 783 N N . GLN A 1 97 ? -1.271 -15.604 -12.950 1.00 44.12 97 GLN A N 1
ATOM 784 C CA . GLN A 1 97 ? -0.143 -15.814 -12.022 1.00 44.12 97 GLN A CA 1
ATOM 785 C C . GLN A 1 97 ? 0.639 -17.135 -12.193 1.00 44.12 97 GLN A C 1
ATOM 787 O O . GLN A 1 97 ? 1.327 -17.566 -11.269 1.00 44.12 97 GLN A O 1
ATOM 792 N N . LYS A 1 98 ? 0.562 -17.808 -13.349 1.00 38.97 98 LYS A N 1
ATOM 793 C CA . LYS A 1 98 ? 1.307 -19.067 -13.554 1.00 38.97 98 LYS A CA 1
ATOM 794 C C . LYS A 1 98 ? 2.765 -18.854 -14.000 1.00 38.97 98 LYS A C 1
ATOM 796 O O . LYS A 1 98 ? 3.617 -19.671 -13.660 1.00 38.97 98 LYS A O 1
ATOM 801 N N . ASP A 1 99 ? 3.082 -17.724 -14.633 1.00 41.31 99 ASP A N 1
ATOM 802 C CA . ASP A 1 99 ? 4.343 -17.579 -15.386 1.00 41.31 99 ASP A CA 1
ATOM 803 C C . ASP A 1 99 ? 5.499 -16.934 -14.595 1.00 41.31 99 ASP A C 1
ATOM 805 O O . ASP A 1 99 ? 6.671 -17.132 -14.921 1.00 41.31 99 ASP A O 1
ATOM 809 N N . LEU A 1 100 ? 5.221 -16.236 -13.485 1.00 41.44 100 LEU A N 1
ATOM 810 C CA . LEU A 1 100 ? 6.281 -15.714 -12.602 1.00 41.44 100 LEU A CA 1
ATOM 811 C C . LEU A 1 100 ? 7.011 -16.833 -11.832 1.00 41.44 100 LEU A C 1
ATOM 813 O O . LEU A 1 100 ? 8.162 -16.659 -11.428 1.00 41.44 100 LEU A O 1
ATOM 817 N N . TRP A 1 101 ? 6.377 -18.002 -11.677 1.00 39.22 101 TRP A N 1
ATOM 818 C CA . TRP A 1 101 ? 6.942 -19.173 -10.997 1.00 39.22 101 TRP A CA 1
ATOM 819 C C . TRP A 1 101 ? 7.985 -19.922 -11.846 1.00 39.22 101 TRP A C 1
ATOM 821 O O . TRP A 1 101 ? 8.886 -20.563 -11.303 1.00 39.22 101 TRP A O 1
ATOM 831 N N . GLU A 1 102 ? 7.921 -19.807 -13.176 1.00 40.56 102 GLU A N 1
ATOM 832 C CA . GLU A 1 102 ? 8.845 -20.487 -14.098 1.00 40.56 102 GLU A CA 1
ATOM 833 C C . GLU A 1 102 ? 10.190 -19.751 -14.261 1.00 40.56 102 GLU A C 1
ATOM 835 O O . GLU A 1 102 ? 11.167 -20.336 -14.724 1.00 40.56 102 GLU A O 1
ATOM 840 N N . CYS A 1 103 ? 10.298 -18.501 -13.787 1.00 36.56 103 CYS A N 1
ATOM 841 C CA . CYS A 1 103 ? 11.534 -17.706 -13.828 1.00 36.56 103 CYS A CA 1
ATOM 842 C C . CYS A 1 103 ? 12.567 -18.057 -12.730 1.00 36.56 103 CYS A C 1
ATOM 844 O O . CYS A 1 103 ? 13.570 -17.359 -12.587 1.00 36.56 103 CYS A O 1
ATOM 846 N N . GLY A 1 104 ? 12.363 -19.128 -11.954 1.00 33.97 104 GLY A N 1
ATOM 847 C CA . GLY A 1 104 ? 13.394 -19.700 -11.072 1.00 33.97 104 GLY A CA 1
ATOM 848 C C . GLY A 1 104 ? 13.717 -18.914 -9.793 1.00 33.97 104 GLY A C 1
ATOM 849 O O . GLY A 1 104 ? 14.631 -19.297 -9.061 1.00 33.97 104 GLY A O 1
ATOM 850 N N . TRP A 1 105 ? 12.974 -17.850 -9.476 1.00 33.09 105 TRP A N 1
ATOM 851 C CA . TRP A 1 105 ? 13.142 -17.106 -8.227 1.00 33.09 105 TRP A CA 1
ATOM 852 C C . TRP A 1 105 ? 12.385 -17.794 -7.080 1.00 33.09 105 TRP A C 1
ATOM 854 O O . TRP A 1 105 ? 11.156 -17.819 -7.058 1.00 33.09 105 TRP A O 1
ATOM 864 N N . LYS A 1 106 ? 13.118 -18.371 -6.118 1.00 31.69 106 LYS A N 1
ATOM 865 C CA . LYS A 1 106 ? 12.558 -18.880 -4.856 1.00 31.69 106 LYS A CA 1
ATOM 866 C C . LYS A 1 106 ? 12.823 -17.861 -3.742 1.00 31.69 106 LYS A C 1
ATOM 868 O O . LYS A 1 106 ? 13.980 -17.745 -3.334 1.00 31.69 106 LYS A O 1
ATOM 873 N N . PRO A 1 107 ? 11.812 -17.157 -3.204 1.00 33.28 107 PRO A N 1
ATOM 874 C CA . PRO A 1 107 ? 12.014 -16.377 -1.993 1.00 33.28 107 PRO A CA 1
ATOM 875 C C . PRO A 1 107 ? 12.314 -17.331 -0.833 1.00 33.28 107 PRO A C 1
ATOM 877 O O . PRO A 1 107 ? 11.560 -18.270 -0.568 1.00 33.28 107 PRO A O 1
ATOM 880 N N . SER A 1 108 ? 13.423 -17.101 -0.132 1.00 34.66 108 SER A N 1
ATOM 881 C CA . SER A 1 108 ? 13.778 -17.812 1.096 1.00 34.66 108 SER A CA 1
ATOM 882 C C . SER A 1 108 ? 12.922 -17.308 2.260 1.00 34.66 108 SER A C 1
ATOM 884 O O . SER A 1 108 ? 13.420 -16.670 3.182 1.00 34.66 108 SER A O 1
ATOM 886 N N . ILE A 1 109 ? 11.616 -17.555 2.216 1.00 36.41 109 ILE A N 1
ATOM 887 C CA . ILE A 1 109 ? 10.762 -17.384 3.389 1.00 36.41 109 ILE A CA 1
ATOM 888 C C . ILE A 1 109 ? 10.638 -18.768 4.014 1.00 36.41 109 ILE A C 1
ATOM 890 O O . ILE A 1 109 ? 9.746 -19.552 3.685 1.00 36.41 109 ILE A O 1
ATOM 894 N N . SER A 1 110 ? 11.585 -19.108 4.888 1.00 32.38 110 SER A N 1
ATOM 895 C CA . SER A 1 110 ? 11.362 -20.185 5.843 1.00 32.38 110 SER A CA 1
ATOM 896 C C . SER A 1 110 ? 10.153 -19.789 6.690 1.00 32.38 110 SER A C 1
ATOM 898 O O . SER A 1 110 ? 10.148 -18.745 7.341 1.00 32.38 110 SER A O 1
ATOM 900 N N . LYS A 1 111 ? 9.097 -20.612 6.673 1.00 32.78 111 LYS A N 1
ATOM 901 C CA . LYS A 1 111 ? 8.050 -20.527 7.697 1.00 32.78 111 LYS A CA 1
ATOM 902 C C . LYS A 1 111 ? 8.750 -20.562 9.064 1.00 32.78 111 LYS A C 1
ATOM 904 O O . LYS A 1 111 ? 9.509 -21.511 9.287 1.00 32.78 111 LYS A O 1
ATOM 909 N N . PRO A 1 112 ? 8.529 -19.596 9.972 1.00 29.56 112 PRO A N 1
ATOM 910 C CA . PRO A 1 112 ? 8.955 -19.792 11.347 1.00 29.56 112 PRO A CA 1
ATOM 911 C C . PRO A 1 112 ? 8.245 -21.048 11.881 1.00 29.56 112 PRO A C 1
ATOM 913 O O . PRO A 1 112 ? 7.061 -21.251 11.579 1.00 29.56 112 PRO A O 1
ATOM 916 N N . PRO A 1 113 ? 8.951 -21.936 12.600 1.00 31.77 113 PRO A N 1
ATOM 917 C CA . PRO A 1 113 ? 8.332 -23.118 13.172 1.00 31.77 113 PRO A CA 1
ATOM 918 C C . PRO A 1 113 ? 7.246 -22.674 14.153 1.00 31.77 113 PRO A C 1
ATOM 920 O O . PRO A 1 113 ? 7.497 -21.885 15.062 1.00 31.77 113 PRO A O 1
ATOM 923 N N . ILE A 1 114 ? 6.031 -23.178 13.948 1.00 39.19 114 ILE A N 1
ATOM 924 C CA . ILE A 1 114 ? 4.953 -23.062 14.924 1.00 39.19 114 ILE A CA 1
ATOM 925 C C . ILE A 1 114 ? 5.358 -23.970 16.085 1.00 39.19 114 ILE A C 1
ATOM 927 O O . ILE A 1 114 ? 5.320 -25.193 15.958 1.00 39.19 114 ILE A O 1
ATOM 931 N N . SER A 1 115 ? 5.806 -23.380 17.191 1.00 44.81 115 SER A N 1
ATOM 932 C CA . SER A 1 115 ? 5.951 -24.094 18.456 1.00 44.81 115 SER A CA 1
ATOM 933 C C . SER A 1 115 ? 4.558 -24.519 18.925 1.00 44.81 115 SER A C 1
ATOM 935 O O . SER A 1 115 ? 3.710 -23.659 19.168 1.00 44.81 115 SER A O 1
ATOM 937 N N . THR A 1 116 ? 4.330 -25.832 18.968 1.00 51.22 116 THR A N 1
ATOM 938 C CA . THR A 1 116 ? 3.194 -26.470 19.657 1.00 51.22 116 THR A CA 1
ATOM 939 C C . THR A 1 116 ? 3.524 -26.624 21.132 1.00 51.22 116 THR A C 1
ATOM 941 O O . THR A 1 116 ? 4.716 -26.879 21.421 1.00 51.22 116 THR A O 1
#

Sequence (116 aa):
MAISFELRDDSDGAIRDRLLHLLIDENTRRVGEAHIDRSIICIKDDDSEEIQGGIWTELLFDWTYIEILFVSERLRGQGLASQLPSFSSKRKQLPFQKDLWECGWKPSISKPPIST

Foldseek 3Di:
DDDDDDDDDCVVCPVVVVVVVVVQVVCCVPPNHWDKDWDKDFDADPPPRDGQWIWTWIQTPNDIDTPDGDHHPVCPPVCPSVCRVVVRDPDDDDPPPPPVVVVPDDPPPDDDDDDD